Protein AF-A0A5C7MN78-F1 (afdb_monomer_lite)

Structure (mmCIF, N/CA/C/O backbone):
data_AF-A0A5C7MN78-F1
#
_entry.id   AF-A0A5C7MN78-F1
#
loop_
_atom_site.group_PDB
_atom_site.id
_atom_site.type_symbol
_atom_site.label_atom_id
_atom_site.label_alt_id
_atom_site.label_comp_id
_atom_site.label_asym_id
_atom_site.label_entity_id
_atom_site.label_seq_id
_atom_site.pdbx_PDB_ins_code
_atom_site.Cartn_x
_atom_site.Cartn_y
_atom_site.Cartn_z
_atom_site.occupancy
_atom_site.B_iso_or_equiv
_atom_site.auth_seq_id
_atom_site.auth_comp_id
_atom_site.auth_asym_id
_atom_site.auth_atom_id
_atom_site.pdbx_PDB_model_num
ATOM 1 N N . MET A 1 1 ? 5.549 -6.359 4.469 1.00 89.94 1 MET A N 1
ATOM 2 C CA . MET A 1 1 ? 6.163 -6.140 5.798 1.00 89.94 1 MET A CA 1
ATOM 3 C C . MET A 1 1 ? 5.251 -5.239 6.612 1.00 89.94 1 MET A C 1
ATOM 5 O O . MET A 1 1 ? 4.781 -4.256 6.063 1.00 89.94 1 MET A O 1
ATOM 9 N N . VAL A 1 2 ? 4.975 -5.564 7.875 1.00 93.19 2 VAL A N 1
ATOM 10 C CA . VAL A 1 2 ? 4.128 -4.730 8.746 1.00 93.19 2 VAL A CA 1
ATOM 11 C C . VAL A 1 2 ? 4.887 -4.437 10.033 1.00 93.19 2 VAL A C 1
ATOM 13 O O . VAL A 1 2 ? 5.334 -5.374 10.698 1.00 93.19 2 VAL A O 1
ATOM 16 N N . THR A 1 3 ? 5.037 -3.160 10.373 1.00 93.56 3 THR A N 1
ATOM 17 C CA . THR A 1 3 ? 5.630 -2.689 11.632 1.00 93.56 3 THR A CA 1
ATOM 18 C C . THR A 1 3 ? 4.772 -1.565 12.228 1.00 93.56 3 THR A C 1
ATOM 20 O O . THR A 1 3 ? 3.835 -1.097 11.574 1.00 93.56 3 THR A O 1
ATOM 23 N N . PRO A 1 4 ? 5.041 -1.119 13.468 1.00 93.06 4 PRO A N 1
ATOM 24 C CA . PRO A 1 4 ? 4.373 0.060 14.017 1.00 93.06 4 PRO A CA 1
ATOM 25 C C . PRO A 1 4 ? 4.655 1.337 13.209 1.00 93.06 4 PRO A C 1
ATOM 27 O O . PRO A 1 4 ? 3.812 2.225 13.140 1.00 93.06 4 PRO A O 1
ATOM 30 N N . GLU A 1 5 ? 5.835 1.433 12.596 1.00 95.25 5 GLU A N 1
ATOM 31 C CA . GLU A 1 5 ? 6.300 2.634 11.899 1.00 95.25 5 GLU A CA 1
ATOM 32 C C . GLU A 1 5 ? 5.850 2.700 10.442 1.00 95.25 5 GLU A C 1
ATOM 34 O O . GLU A 1 5 ? 5.759 3.800 9.909 1.00 95.25 5 GLU A O 1
ATOM 39 N N . PHE A 1 6 ? 5.619 1.558 9.785 1.00 95.56 6 PHE A N 1
ATOM 40 C CA . PHE A 1 6 ? 5.161 1.522 8.398 1.00 95.56 6 PHE A CA 1
ATOM 41 C C . PHE A 1 6 ? 4.572 0.167 7.997 1.00 95.56 6 PHE A C 1
ATOM 43 O O . PHE A 1 6 ? 4.842 -0.878 8.598 1.00 95.56 6 PHE A O 1
ATOM 50 N N . LEU A 1 7 ? 3.830 0.179 6.895 1.00 95.94 7 LEU A N 1
ATOM 51 C CA . LEU A 1 7 ? 3.518 -1.015 6.123 1.00 95.94 7 LEU A CA 1
ATOM 52 C C . LEU A 1 7 ? 4.213 -0.928 4.762 1.00 95.94 7 LEU A C 1
ATOM 54 O O . LEU A 1 7 ? 4.120 0.068 4.054 1.00 95.94 7 LEU A O 1
ATOM 58 N N . GLY A 1 8 ? 4.954 -1.975 4.411 1.00 94.88 8 GLY A N 1
ATOM 59 C CA . GLY A 1 8 ? 5.643 -2.107 3.131 1.00 94.88 8 GLY A CA 1
ATOM 60 C C . GLY A 1 8 ? 5.042 -3.226 2.287 1.00 94.88 8 GLY A C 1
ATOM 61 O O . GLY A 1 8 ? 4.807 -4.323 2.807 1.00 94.88 8 GLY A O 1
ATOM 62 N N . CYS A 1 9 ? 4.836 -2.980 0.997 1.00 93.94 9 CYS A N 1
ATOM 63 C CA . CYS A 1 9 ? 4.336 -3.960 0.033 1.00 93.94 9 CYS A CA 1
ATOM 64 C C . CYS A 1 9 ? 5.255 -4.006 -1.194 1.00 93.94 9 CYS A C 1
ATOM 66 O O . CYS A 1 9 ? 5.697 -2.961 -1.660 1.00 93.94 9 CYS A O 1
ATOM 68 N N . GLU A 1 10 ? 5.534 -5.204 -1.707 1.00 92.88 10 GLU A N 1
ATOM 69 C CA . GLU A 1 10 ? 6.183 -5.398 -3.008 1.00 92.88 10 GLU A CA 1
ATOM 70 C C . GLU A 1 10 ? 5.215 -6.097 -3.946 1.00 92.88 10 GLU A C 1
ATOM 72 O O . GLU A 1 10 ? 4.520 -7.030 -3.533 1.00 92.88 10 GLU A O 1
ATOM 77 N N . ALA A 1 11 ? 5.209 -5.666 -5.200 1.00 91.69 11 ALA A N 1
ATOM 78 C CA . ALA A 1 11 ? 4.472 -6.290 -6.284 1.00 91.69 11 ALA A CA 1
ATOM 79 C C . ALA A 1 11 ? 5.092 -5.875 -7.624 1.00 91.69 11 ALA A C 1
ATOM 81 O O . ALA A 1 11 ? 5.859 -4.912 -7.699 1.00 91.69 11 ALA A O 1
ATOM 82 N N . ASP A 1 12 ? 4.704 -6.564 -8.694 1.00 91.69 12 ASP A N 1
ATOM 83 C CA . ASP A 1 12 ? 4.994 -6.144 -10.065 1.00 91.69 12 ASP A CA 1
ATOM 84 C C . ASP A 1 12 ? 4.043 -5.001 -10.464 1.00 91.69 12 ASP A C 1
ATOM 86 O O . ASP A 1 12 ? 3.103 -5.186 -11.236 1.00 91.69 12 ASP A O 1
ATOM 90 N N . PHE A 1 13 ? 4.249 -3.820 -9.877 1.00 95.19 13 PHE A N 1
ATOM 91 C CA . PHE A 1 13 ? 3.381 -2.660 -10.072 1.00 95.19 13 PHE A CA 1
ATOM 92 C C . PHE A 1 13 ? 3.479 -2.116 -11.503 1.00 95.19 13 PHE A C 1
ATOM 94 O O . PHE A 1 13 ? 4.523 -1.599 -11.900 1.00 95.19 13 PHE A O 1
ATOM 101 N N . SER A 1 14 ? 2.392 -2.157 -12.273 1.00 96.19 14 SER A N 1
ATOM 102 C CA . SER A 1 14 ? 2.347 -1.582 -13.626 1.00 96.19 14 SER A CA 1
ATOM 103 C C . SER A 1 14 ? 2.291 -0.047 -13.614 1.00 96.19 14 SER A C 1
ATOM 105 O O . SER A 1 14 ? 2.697 0.601 -14.579 1.00 96.19 14 SER A O 1
ATOM 107 N N . CYS A 1 15 ? 1.838 0.538 -12.501 1.00 95.62 15 CYS A N 1
ATOM 108 C CA . CYS A 1 15 ? 1.743 1.980 -12.275 1.00 95.62 15 CYS A CA 1
ATOM 109 C C . CYS A 1 15 ? 2.984 2.594 -11.601 1.00 95.62 15 CYS A C 1
ATOM 111 O O . CYS A 1 15 ? 3.003 3.800 -11.340 1.00 95.62 15 CYS A O 1
ATOM 113 N N . ALA A 1 16 ? 4.011 1.790 -11.302 1.00 96.56 16 ALA A N 1
ATOM 114 C CA . ALA A 1 16 ? 5.198 2.265 -10.602 1.00 96.56 16 ALA A CA 1
ATOM 115 C C . ALA A 1 16 ? 6.007 3.281 -11.434 1.00 96.56 16 ALA A C 1
ATOM 117 O O . ALA A 1 16 ? 6.184 3.108 -12.645 1.00 96.56 16 ALA A O 1
ATOM 118 N N . PRO A 1 17 ? 6.561 4.328 -10.797 1.00 96.56 17 PRO A N 1
ATOM 119 C CA . PRO A 1 17 ? 7.446 5.269 -11.464 1.00 96.56 17 PRO A CA 1
ATOM 120 C C . PRO A 1 17 ? 8.764 4.601 -11.865 1.00 96.56 17 PRO A C 1
ATOM 122 O O . PRO A 1 17 ? 9.216 3.625 -11.261 1.00 96.56 17 PRO A O 1
ATOM 125 N N . THR A 1 18 ? 9.405 5.181 -12.878 1.00 95.38 18 THR A N 1
ATOM 126 C CA . THR A 1 18 ? 10.758 4.820 -13.308 1.00 95.38 18 THR A CA 1
ATOM 127 C C . THR A 1 18 ? 11.710 5.979 -13.035 1.00 95.38 18 THR A C 1
ATOM 129 O O . THR A 1 18 ? 11.394 7.123 -13.357 1.00 95.38 18 THR A O 1
ATOM 132 N N . GLU A 1 19 ? 12.889 5.677 -12.500 1.00 94.00 19 GLU A N 1
ATOM 133 C CA . GLU A 1 19 ? 13.985 6.626 -12.289 1.00 94.00 19 GLU A CA 1
ATOM 134 C C . GLU A 1 19 ? 15.289 5.991 -12.786 1.00 94.00 19 GLU A C 1
ATOM 136 O O . GLU A 1 19 ? 15.561 4.826 -12.501 1.00 94.00 19 GLU A O 1
ATOM 141 N N . ASP A 1 20 ? 16.048 6.708 -13.620 1.00 91.69 20 ASP A N 1
ATOM 142 C CA . ASP A 1 20 ? 17.285 6.223 -14.260 1.00 91.69 20 ASP A CA 1
ATOM 143 C C . ASP A 1 20 ? 17.167 4.855 -14.968 1.00 91.69 20 ASP A C 1
ATOM 145 O O . ASP A 1 20 ? 18.119 4.080 -15.054 1.00 91.69 20 ASP A O 1
ATOM 149 N N . GLY A 1 21 ? 15.980 4.556 -15.505 1.00 91.88 21 GLY A N 1
ATOM 150 C CA . GLY A 1 21 ? 15.682 3.287 -16.178 1.00 91.88 21 GLY A CA 1
ATOM 151 C C . GLY A 1 21 ? 15.314 2.132 -15.239 1.00 91.88 21 GLY A C 1
ATOM 152 O O . GLY A 1 21 ? 15.060 1.031 -15.725 1.00 91.88 21 GLY A O 1
ATOM 153 N N . TYR A 1 22 ? 15.239 2.372 -13.928 1.00 91.62 22 TYR A N 1
ATOM 154 C CA . TYR A 1 22 ? 14.793 1.408 -12.924 1.00 91.62 22 TYR A CA 1
ATOM 155 C C . TYR A 1 22 ? 13.372 1.716 -12.463 1.00 91.62 22 TYR A C 1
ATOM 157 O O . TYR A 1 22 ? 13.068 2.836 -12.049 1.00 91.62 22 TYR A O 1
ATOM 165 N N . GLN A 1 23 ? 12.508 0.707 -12.506 1.00 93.88 23 GLN A N 1
ATOM 166 C CA . GLN A 1 23 ? 11.148 0.800 -11.989 1.00 93.88 23 GLN A CA 1
ATOM 167 C C . GLN A 1 23 ? 11.137 0.529 -10.481 1.00 93.88 23 GLN A C 1
ATOM 169 O O . GLN A 1 23 ? 11.841 -0.369 -10.010 1.00 93.88 23 GLN A O 1
ATOM 174 N N . ALA A 1 24 ? 10.337 1.288 -9.730 1.00 95.81 24 ALA A N 1
ATOM 175 C CA . ALA A 1 24 ? 10.106 0.988 -8.322 1.00 95.81 24 ALA A CA 1
ATOM 176 C C . ALA A 1 24 ? 9.455 -0.401 -8.161 1.00 95.81 24 ALA A C 1
ATOM 178 O O . ALA A 1 24 ? 8.613 -0.811 -8.959 1.00 95.81 24 ALA A O 1
ATOM 179 N N . THR A 1 25 ? 9.853 -1.121 -7.118 1.00 94.19 25 THR A N 1
ATOM 180 C CA . THR A 1 25 ? 9.472 -2.522 -6.853 1.00 94.19 25 THR A CA 1
ATOM 181 C C . THR A 1 25 ? 8.599 -2.673 -5.614 1.00 94.19 25 THR A C 1
ATOM 183 O O . THR A 1 25 ? 8.074 -3.751 -5.336 1.00 94.19 25 THR A O 1
ATOM 186 N N . GLY A 1 26 ? 8.428 -1.591 -4.856 1.00 95.38 26 GLY A N 1
ATOM 187 C CA . GLY A 1 26 ? 7.634 -1.599 -3.644 1.00 95.38 26 GLY A CA 1
ATOM 188 C C . GLY A 1 26 ? 7.079 -0.236 -3.277 1.00 95.38 26 GLY A C 1
ATOM 189 O O . GLY A 1 26 ? 7.453 0.794 -3.838 1.00 95.38 26 GLY A O 1
ATOM 190 N N . VAL A 1 27 ? 6.203 -0.252 -2.285 1.00 96.75 27 VAL A N 1
ATOM 191 C CA . VAL A 1 27 ? 5.624 0.927 -1.651 1.00 96.75 27 VAL A CA 1
ATOM 192 C C . VAL A 1 27 ? 5.785 0.816 -0.146 1.00 96.75 27 VAL A C 1
ATOM 194 O O . VAL A 1 27 ? 5.716 -0.273 0.431 1.00 96.75 27 VAL A O 1
ATOM 197 N N . ARG A 1 28 ? 5.986 1.960 0.492 1.00 96.31 28 ARG A N 1
ATOM 198 C CA . ARG A 1 28 ? 5.955 2.154 1.936 1.00 96.31 28 ARG A CA 1
ATOM 199 C C . ARG A 1 28 ? 4.843 3.140 2.254 1.00 96.31 28 ARG A C 1
ATOM 201 O O . ARG A 1 2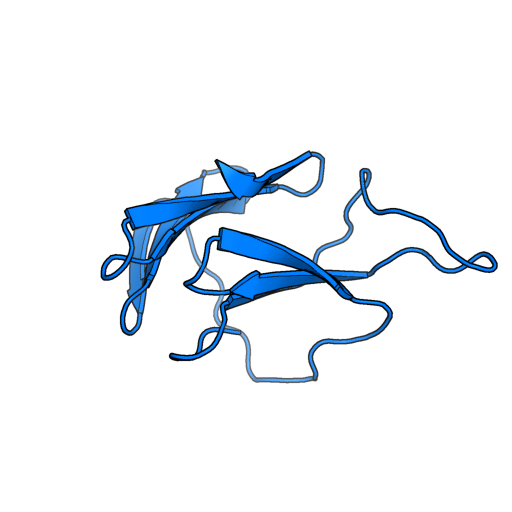8 ? 4.792 4.211 1.650 1.00 96.31 28 ARG A O 1
ATOM 208 N N . VAL A 1 29 ? 3.996 2.784 3.210 1.00 97.44 29 VAL A N 1
ATOM 209 C CA . VAL A 1 29 ? 2.973 3.669 3.761 1.00 97.44 29 VAL A CA 1
ATOM 210 C C . VAL A 1 29 ? 3.216 3.875 5.248 1.00 97.44 29 VAL A C 1
ATOM 212 O O . VAL A 1 29 ? 3.386 2.912 6.002 1.00 97.44 29 VAL A O 1
ATOM 215 N N . ASP A 1 30 ? 3.239 5.137 5.656 1.00 97.56 30 ASP A N 1
ATOM 216 C CA . ASP A 1 30 ? 3.500 5.540 7.033 1.00 97.56 30 ASP A CA 1
ATOM 217 C C . ASP A 1 30 ? 2.183 5.921 7.734 1.00 97.56 30 ASP A C 1
ATOM 219 O O . ASP A 1 30 ? 1.236 6.382 7.085 1.00 97.56 30 ASP A O 1
ATOM 223 N N . PRO A 1 31 ? 2.082 5.757 9.068 1.00 97.31 31 PRO A N 1
ATOM 224 C CA . PRO A 1 31 ? 0.880 6.104 9.824 1.00 97.31 31 PRO A CA 1
ATOM 225 C C . PRO A 1 31 ? 0.398 7.546 9.625 1.00 97.31 31 PRO A C 1
ATOM 227 O O . PRO A 1 31 ? -0.787 7.819 9.807 1.00 97.31 31 PRO A O 1
ATOM 230 N N . ASP A 1 32 ? 1.279 8.479 9.261 1.00 95.81 3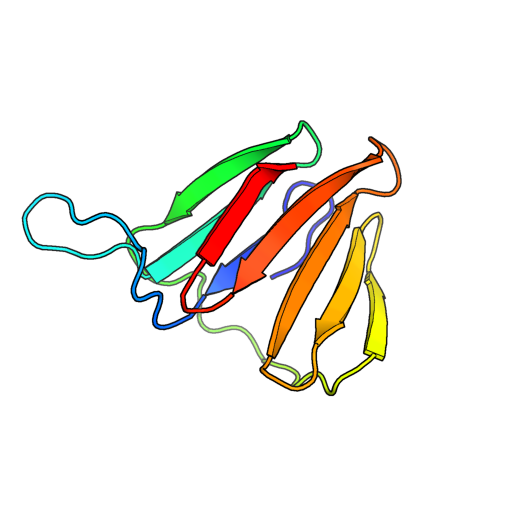2 ASP A N 1
ATOM 231 C CA . ASP A 1 32 ? 0.930 9.889 9.055 1.00 95.81 32 ASP A CA 1
ATOM 232 C C . ASP A 1 32 ? 0.187 10.172 7.733 1.00 95.81 32 ASP A C 1
ATOM 234 O O . ASP A 1 32 ? -0.367 11.263 7.563 1.00 95.81 32 ASP A O 1
ATOM 238 N N . GLY A 1 33 ? 0.085 9.183 6.840 1.00 95.75 33 GLY A N 1
ATOM 239 C CA . GLY A 1 33 ? -0.523 9.337 5.517 1.00 95.75 33 GLY A CA 1
ATOM 240 C C . GLY A 1 33 ? 0.492 9.414 4.376 1.00 95.75 33 GLY A C 1
ATOM 241 O O . GLY A 1 33 ? 0.086 9.533 3.222 1.00 95.75 33 GLY A O 1
ATOM 242 N N . THR A 1 34 ? 1.793 9.365 4.664 1.00 97.38 34 THR A N 1
ATOM 243 C CA . THR A 1 34 ? 2.834 9.440 3.637 1.00 97.38 34 THR A CA 1
ATOM 244 C C . THR A 1 34 ? 2.935 8.128 2.866 1.00 97.38 34 THR A C 1
ATOM 246 O O . THR A 1 34 ? 2.988 7.049 3.455 1.00 97.38 34 THR A O 1
ATOM 249 N N . LEU A 1 35 ? 3.012 8.233 1.537 1.00 97.00 35 LEU A N 1
ATOM 250 C CA . LEU A 1 35 ? 3.274 7.124 0.625 1.00 97.00 35 LEU A CA 1
ATOM 251 C C . LEU A 1 35 ? 4.594 7.365 -0.106 1.00 97.00 35 LEU A C 1
ATOM 253 O O . LEU A 1 35 ? 4.814 8.441 -0.659 1.00 97.00 35 LEU A O 1
ATOM 257 N N . THR A 1 36 ? 5.475 6.367 -0.111 1.00 96.44 36 THR A N 1
ATOM 258 C CA . THR A 1 36 ? 6.792 6.432 -0.761 1.00 96.44 36 THR A CA 1
ATOM 259 C C . THR A 1 36 ? 7.036 5.191 -1.613 1.00 96.44 36 THR A C 1
ATOM 261 O O . THR A 1 36 ? 6.807 4.071 -1.162 1.00 96.44 36 THR A O 1
ATOM 264 N N . TRP A 1 37 ? 7.531 5.385 -2.835 1.00 96.50 37 TRP A N 1
ATOM 265 C CA . TRP A 1 37 ? 7.989 4.300 -3.706 1.00 96.50 37 TRP A CA 1
ATOM 266 C C . TRP A 1 37 ? 9.375 3.801 -3.288 1.00 96.50 37 TRP A C 1
ATOM 268 O O . TRP A 1 37 ? 10.211 4.566 -2.810 1.00 96.50 37 TRP A O 1
ATOM 278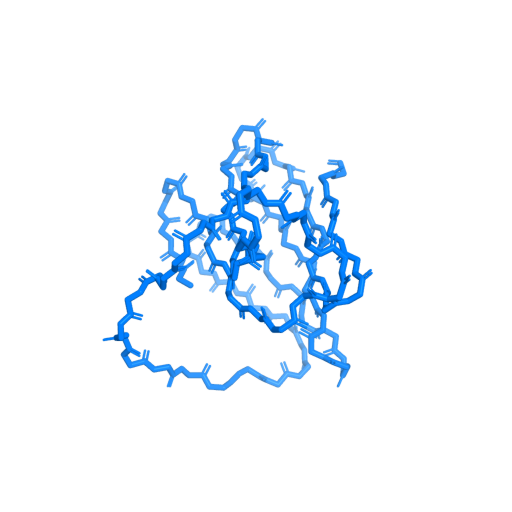 N N . ILE A 1 38 ? 9.618 2.506 -3.465 1.00 95.06 38 ILE A N 1
ATOM 279 C CA . ILE A 1 38 ? 10.849 1.826 -3.064 1.00 95.06 38 ILE A CA 1
ATOM 280 C C . ILE A 1 38 ? 11.548 1.301 -4.311 1.00 95.06 38 ILE A C 1
ATOM 282 O O . ILE A 1 38 ? 10.972 0.528 -5.077 1.00 95.06 38 ILE A O 1
ATOM 286 N N . TRP A 1 39 ? 12.811 1.684 -4.477 1.00 93.56 39 TRP A N 1
ATOM 287 C CA . TRP A 1 39 ? 13.701 1.139 -5.496 1.00 93.56 39 TRP A CA 1
ATOM 288 C C . TRP A 1 39 ? 14.553 0.030 -4.880 1.00 93.56 39 TRP A C 1
ATOM 290 O O . TRP A 1 39 ? 15.442 0.296 -4.069 1.00 93.56 39 TRP A O 1
ATOM 300 N N . GLY A 1 40 ? 14.276 -1.218 -5.260 1.00 85.69 40 GLY A N 1
ATOM 301 C CA . GLY A 1 40 ? 14.949 -2.404 -4.732 1.00 85.69 40 GLY A CA 1
ATOM 302 C C . GLY A 1 40 ? 14.076 -3.230 -3.785 1.00 85.69 40 GLY A C 1
ATOM 303 O O . GLY A 1 40 ? 12.898 -2.950 -3.580 1.00 85.69 40 GLY A O 1
ATOM 304 N N . ASN A 1 41 ? 14.652 -4.296 -3.229 1.00 80.19 41 ASN A N 1
ATOM 305 C CA . ASN A 1 41 ? 13.881 -5.286 -2.485 1.00 80.19 41 ASN A CA 1
ATOM 306 C C . ASN A 1 41 ? 13.661 -4.890 -1.005 1.00 80.19 41 ASN A C 1
ATOM 308 O O . ASN A 1 41 ? 14.593 -4.429 -0.345 1.00 80.19 41 ASN A O 1
ATOM 312 N N . LEU A 1 42 ? 12.471 -5.146 -0.455 1.00 82.69 42 LEU A N 1
ATOM 313 C CA . LEU A 1 42 ? 12.096 -5.000 0.962 1.00 82.69 42 LEU A CA 1
ATOM 314 C C . LEU A 1 42 ? 12.785 -6.020 1.885 1.00 82.69 42 LEU A C 1
ATOM 316 O O . LEU A 1 42 ? 12.644 -5.954 3.107 1.00 82.69 42 LEU A O 1
ATOM 320 N N . GLY A 1 43 ? 13.543 -6.947 1.309 1.00 79.94 43 GLY A N 1
ATOM 321 C CA . GLY A 1 43 ? 14.273 -8.003 1.985 1.00 79.94 43 GLY A CA 1
ATOM 322 C C . GLY A 1 43 ? 13.612 -9.369 1.816 1.00 79.94 43 GLY A C 1
ATOM 323 O O . GLY A 1 43 ? 12.396 -9.510 1.710 1.00 79.94 43 GLY A O 1
ATOM 324 N N . HIS A 1 44 ? 14.437 -10.416 1.862 1.00 79.06 44 HIS A N 1
ATOM 325 C CA . HIS A 1 44 ? 13.969 -11.797 1.838 1.00 79.06 44 HIS A CA 1
ATOM 326 C C . HIS A 1 44 ? 13.522 -12.225 3.243 1.00 79.06 44 HIS A C 1
ATOM 328 O O . HIS A 1 44 ? 14.307 -12.755 4.033 1.00 79.06 44 HIS A O 1
ATOM 334 N N . LEU A 1 45 ? 12.260 -11.963 3.570 1.00 77.06 45 LEU A N 1
ATOM 335 C CA . LEU A 1 45 ? 11.624 -12.405 4.811 1.00 77.06 45 LEU A CA 1
ATOM 336 C C . LEU A 1 45 ? 10.734 -13.630 4.546 1.00 77.06 45 LEU A C 1
ATOM 338 O O . LEU A 1 45 ? 10.198 -13.759 3.445 1.00 77.06 45 LEU A O 1
ATOM 342 N N . PRO A 1 46 ? 10.523 -14.522 5.533 1.00 83.25 46 PRO A N 1
ATOM 343 C CA . PRO A 1 46 ? 9.491 -15.546 5.430 1.00 83.25 46 PRO A CA 1
ATOM 344 C C . PRO A 1 46 ? 8.135 -14.908 5.114 1.00 83.25 46 PRO A C 1
ATOM 346 O O . PRO A 1 46 ? 7.676 -14.021 5.837 1.00 83.25 46 PRO A O 1
ATOM 349 N N . VAL A 1 47 ? 7.504 -15.355 4.031 1.00 84.81 47 VAL A N 1
ATOM 350 C CA . VAL A 1 47 ? 6.217 -14.823 3.575 1.00 84.81 47 VAL A CA 1
ATOM 351 C C . VAL A 1 47 ? 5.071 -15.735 3.987 1.00 84.81 47 VAL A C 1
ATOM 353 O O . VAL A 1 47 ? 5.187 -16.961 3.980 1.00 84.81 47 VAL A O 1
ATOM 356 N N . VAL A 1 48 ? 3.940 -15.119 4.315 1.00 87.19 48 VAL A N 1
ATOM 357 C CA . VAL A 1 48 ? 2.659 -15.801 4.494 1.00 87.19 48 VAL A CA 1
ATOM 358 C C . VAL A 1 48 ? 1.744 -15.335 3.374 1.00 87.19 48 VAL A C 1
ATOM 360 O O . VAL A 1 48 ? 1.627 -14.135 3.130 1.00 87.19 48 VAL A O 1
ATOM 363 N N . ARG A 1 49 ? 1.102 -16.282 2.687 1.00 89.06 49 ARG A N 1
ATOM 364 C CA . ARG A 1 49 ? 0.084 -15.959 1.689 1.00 89.06 49 ARG A CA 1
ATOM 365 C C . ARG A 1 49 ? -1.211 -15.580 2.402 1.00 89.06 49 ARG A C 1
ATOM 367 O O . ARG A 1 49 ? -1.682 -16.337 3.248 1.00 89.06 49 ARG A O 1
ATOM 374 N N . LEU A 1 50 ? -1.758 -14.420 2.057 1.00 90.56 50 LEU A N 1
ATOM 375 C CA . LEU A 1 50 ? -3.080 -13.994 2.504 1.00 90.56 50 LEU A CA 1
ATOM 376 C C . LEU A 1 50 ? -4.122 -14.402 1.461 1.00 90.56 50 LEU A C 1
ATOM 378 O O . LEU A 1 50 ? -3.851 -14.369 0.261 1.00 90.56 50 LEU A O 1
ATOM 382 N N . GLU A 1 51 ? -5.297 -14.783 1.940 1.00 95.81 51 GLU A N 1
ATOM 383 C CA . GLU A 1 51 ? -6.484 -14.990 1.114 1.00 95.81 51 GLU A CA 1
ATOM 384 C C . GLU A 1 51 ? -7.362 -13.735 1.197 1.00 95.81 51 GLU A C 1
ATOM 386 O O . GLU A 1 51 ? -7.096 -12.833 1.992 1.00 95.81 51 GLU A O 1
ATOM 391 N N . ALA A 1 52 ? -8.414 -13.658 0.385 1.00 97.50 52 ALA A N 1
ATOM 392 C CA . ALA A 1 52 ? -9.360 -12.552 0.488 1.00 97.50 52 ALA A CA 1
ATOM 393 C C . ALA A 1 52 ? -10.002 -12.507 1.887 1.00 97.50 52 ALA A C 1
ATOM 395 O O . ALA A 1 52 ? -10.492 -13.528 2.379 1.00 97.50 52 ALA A O 1
ATOM 396 N N . GLY A 1 53 ? -10.029 -11.332 2.514 1.00 98.19 53 GLY A N 1
ATOM 397 C CA . GLY A 1 53 ? -10.592 -11.163 3.853 1.00 98.19 53 GLY A CA 1
ATOM 398 C C . GLY A 1 53 ? -10.003 -10.002 4.648 1.00 98.19 53 GLY A C 1
ATOM 399 O O . GLY A 1 53 ? -9.27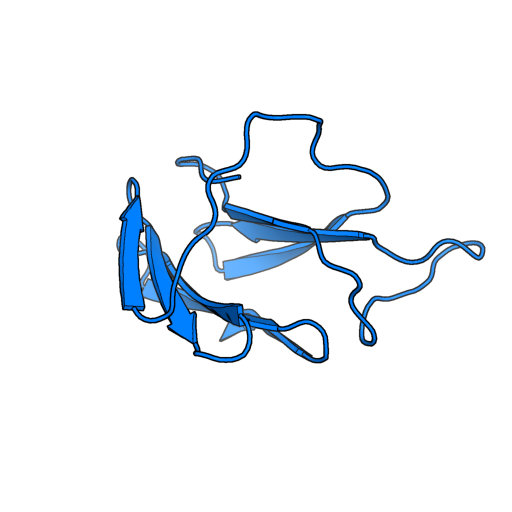8 -9.160 4.123 1.00 98.19 53 GLY A O 1
ATOM 400 N N . ASP A 1 54 ? -10.330 -9.981 5.939 1.00 98.19 54 ASP A N 1
ATOM 401 C CA . ASP A 1 54 ? -9.953 -8.935 6.886 1.00 98.19 54 ASP A CA 1
ATOM 402 C C . ASP A 1 54 ? -8.868 -9.414 7.851 1.00 98.19 54 ASP A C 1
ATOM 404 O O . ASP A 1 54 ? -9.029 -10.411 8.562 1.00 98.19 54 ASP A O 1
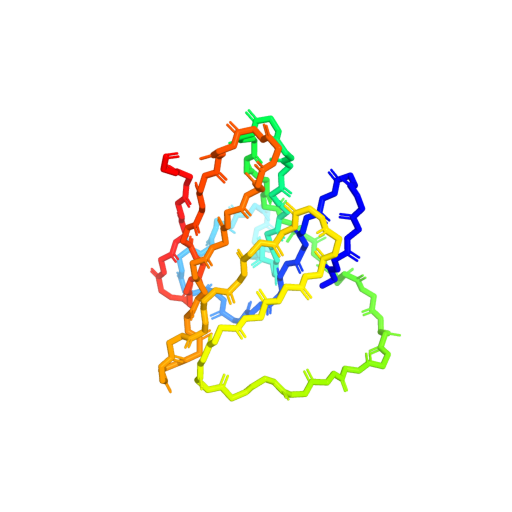ATOM 408 N N . TYR A 1 55 ? -7.790 -8.644 7.942 1.00 97.12 55 TYR A N 1
ATOM 409 C CA . TYR A 1 55 ? -6.644 -8.935 8.790 1.00 97.12 55 TYR A CA 1
ATOM 410 C C . TYR A 1 55 ? -6.319 -7.750 9.688 1.00 97.12 55 TYR A C 1
ATOM 412 O O . TYR A 1 55 ? -6.479 -6.589 9.314 1.00 97.12 55 TYR A O 1
ATOM 420 N N . LYS A 1 56 ? -5.826 -8.045 10.889 1.00 96.62 56 LYS A N 1
ATOM 421 C CA . LYS A 1 56 ? -5.313 -7.038 11.816 1.00 96.62 56 LYS A CA 1
ATOM 422 C C . LYS A 1 56 ? -3.901 -7.405 12.221 1.00 96.62 56 LYS A C 1
ATOM 424 O O . LYS A 1 56 ? -3.650 -8.541 12.624 1.00 96.62 56 LYS A O 1
ATOM 429 N N . ALA A 1 57 ? -3.004 -6.439 12.132 1.00 95.06 57 ALA A N 1
ATOM 430 C CA . ALA A 1 57 ? -1.629 -6.582 12.569 1.00 95.06 57 ALA A CA 1
ATOM 431 C C . ALA A 1 57 ? -1.171 -5.255 13.166 1.00 95.06 57 ALA A C 1
ATOM 433 O O . ALA A 1 57 ? -1.092 -4.256 12.455 1.00 95.06 57 ALA A O 1
ATOM 434 N N . LEU A 1 58 ? -0.854 -5.256 14.465 1.00 96.25 58 LEU A N 1
ATOM 435 C CA . LEU A 1 58 ? -0.513 -4.034 15.200 1.00 96.25 58 LEU A CA 1
ATOM 436 C C . LEU A 1 58 ? -1.644 -2.996 15.045 1.00 96.25 58 LEU A C 1
ATOM 438 O O . LEU A 1 58 ? -2.807 -3.342 15.252 1.00 96.25 58 LEU A O 1
ATOM 442 N N . ASP A 1 59 ? -1.307 -1.776 14.627 1.00 96.94 59 ASP A N 1
ATOM 443 C CA . ASP A 1 59 ? -2.248 -0.681 14.379 1.00 96.94 59 ASP A CA 1
ATOM 444 C C . ASP A 1 59 ? -2.722 -0.622 12.917 1.00 96.94 59 ASP A C 1
ATOM 446 O O . ASP A 1 59 ? -3.155 0.427 12.446 1.00 96.94 59 ASP A O 1
ATOM 450 N N . TRP A 1 60 ? -2.630 -1.727 12.171 1.00 97.69 60 TRP A N 1
ATOM 451 C CA . TRP A 1 60 ? -3.059 -1.803 10.775 1.00 97.69 60 TRP A CA 1
ATOM 452 C C . TRP A 1 60 ? -4.234 -2.766 10.608 1.00 97.69 60 TRP A C 1
ATOM 454 O O . TRP A 1 60 ? -4.160 -3.944 10.976 1.00 97.69 60 TRP A O 1
ATOM 464 N N . HIS A 1 61 ? -5.313 -2.271 10.006 1.00 97.94 61 HIS A N 1
ATOM 465 C CA . HIS A 1 61 ? -6.384 -3.083 9.434 1.00 97.94 61 HIS A CA 1
ATOM 466 C C . HIS A 1 61 ? -6.121 -3.227 7.937 1.00 97.94 61 HIS A C 1
ATOM 468 O O . HIS A 1 61 ? -5.910 -2.236 7.244 1.00 97.94 61 HIS A O 1
ATOM 474 N N . ILE A 1 62 ? -6.075 -4.466 7.456 1.00 97.75 62 ILE A N 1
ATOM 475 C CA . ILE A 1 62 ? -5.740 -4.809 6.076 1.00 97.75 62 ILE A CA 1
ATOM 476 C C . ILE A 1 62 ? -6.908 -5.608 5.510 1.00 97.75 62 ILE A C 1
ATOM 478 O O . ILE A 1 62 ? -7.192 -6.713 5.975 1.00 97.75 62 ILE A O 1
ATOM 482 N N . VAL A 1 63 ? -7.570 -5.052 4.507 1.00 98.25 63 VAL A N 1
ATOM 483 C CA . VAL A 1 63 ? -8.588 -5.735 3.714 1.00 98.25 63 VAL A CA 1
ATOM 484 C C . VAL A 1 63 ? -7.925 -6.233 2.440 1.00 98.25 63 VAL A C 1
ATOM 486 O O . VAL A 1 63 ? -7.372 -5.442 1.679 1.00 98.25 63 VAL A O 1
ATOM 489 N N . VAL A 1 64 ? -7.974 -7.542 2.215 1.00 97.88 64 VAL A N 1
ATOM 490 C CA . VAL A 1 64 ? -7.432 -8.203 1.027 1.00 97.88 64 VAL A CA 1
ATOM 491 C C . VAL A 1 64 ? -8.588 -8.524 0.087 1.00 97.88 64 VAL A C 1
ATOM 493 O O . VAL A 1 64 ? -9.495 -9.287 0.431 1.00 97.88 64 VAL A O 1
ATOM 496 N N . ALA A 1 65 ? -8.562 -7.945 -1.106 1.00 97.19 65 ALA A N 1
ATOM 497 C CA . ALA A 1 65 ? -9.507 -8.239 -2.169 1.00 97.19 65 ALA A CA 1
ATOM 498 C C . ALA A 1 65 ? -9.170 -9.571 -2.860 1.00 97.19 65 ALA A C 1
ATOM 500 O O . ALA A 1 65 ? -8.044 -10.064 -2.816 1.00 97.19 65 ALA A O 1
ATOM 501 N N . ALA A 1 66 ? -10.150 -10.162 -3.548 1.00 95.62 66 ALA A N 1
ATOM 502 C CA . 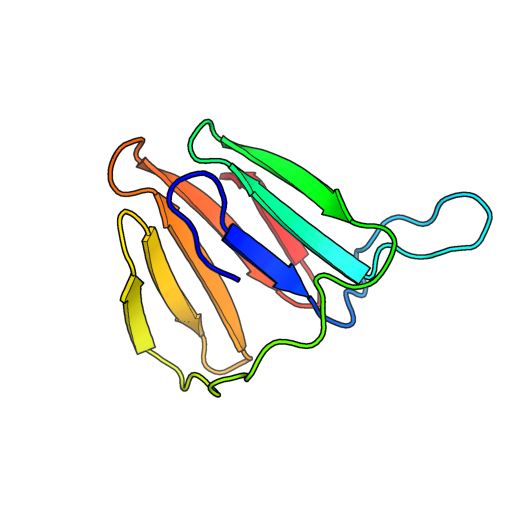ALA A 1 66 ? -9.979 -11.449 -4.232 1.00 95.62 66 ALA A CA 1
ATOM 503 C C . ALA A 1 66 ? -8.930 -11.429 -5.358 1.00 95.62 66 ALA A C 1
ATOM 505 O O . ALA A 1 66 ? -8.380 -12.474 -5.697 1.00 95.62 66 ALA A O 1
ATOM 506 N N . ASN A 1 67 ? -8.645 -10.257 -5.927 1.00 93.19 67 ASN A N 1
ATOM 507 C CA . ASN A 1 67 ? -7.583 -10.062 -6.913 1.00 93.19 67 ASN A CA 1
ATOM 508 C C . ASN A 1 67 ? -6.192 -9.855 -6.275 1.00 93.19 67 ASN A C 1
ATOM 510 O O . ASN A 1 67 ? -5.219 -9.709 -7.004 1.00 93.19 67 ASN A O 1
ATOM 514 N N . GLY A 1 68 ? -6.091 -9.844 -4.941 1.00 93.50 68 GLY A N 1
ATOM 515 C CA . GLY A 1 68 ? -4.858 -9.582 -4.196 1.00 93.50 68 GLY A CA 1
ATOM 516 C C . GLY A 1 68 ? -4.621 -8.111 -3.840 1.00 93.50 68 GLY A C 1
ATOM 517 O O . GLY A 1 68 ? -3.683 -7.833 -3.097 1.00 93.50 68 GLY A O 1
ATOM 518 N N . GLY A 1 69 ? -5.464 -7.187 -4.314 1.00 96.25 69 GLY A N 1
ATOM 519 C CA . GLY A 1 69 ? -5.396 -5.775 -3.943 1.00 96.25 69 GLY A CA 1
ATOM 520 C C . GLY A 1 69 ? -5.653 -5.562 -2.450 1.00 96.25 69 GLY A C 1
ATOM 521 O O . GLY A 1 69 ? -6.394 -6.316 -1.813 1.00 96.25 69 GLY A O 1
ATOM 522 N N . LEU A 1 70 ? -5.034 -4.533 -1.883 1.00 97.06 70 LEU A N 1
ATOM 523 C CA . LEU A 1 70 ? -5.082 -4.230 -0.459 1.00 97.06 70 LEU A CA 1
ATOM 524 C C . LEU A 1 70 ? -5.736 -2.872 -0.222 1.00 97.06 70 LEU A C 1
ATOM 526 O O . LEU A 1 70 ? -5.369 -1.879 -0.845 1.00 97.06 70 LEU A O 1
ATOM 530 N N . THR A 1 71 ? -6.647 -2.807 0.744 1.00 97.88 71 THR A N 1
ATOM 531 C CA . THR A 1 71 ? -6.985 -1.555 1.429 1.00 97.88 71 THR A CA 1
ATOM 532 C C . THR A 1 71 ? -6.411 -1.622 2.831 1.00 97.88 71 THR A C 1
ATOM 534 O O . THR A 1 71 ? -6.725 -2.528 3.601 1.00 97.88 71 THR A O 1
ATOM 537 N N . VAL A 1 72 ? -5.535 -0.681 3.152 1.00 97.75 72 VAL A N 1
ATOM 538 C CA . VAL A 1 72 ? -4.799 -0.647 4.411 1.00 97.75 72 VAL A CA 1
ATOM 539 C C . VAL A 1 72 ? -5.191 0.608 5.163 1.00 97.75 72 VAL A C 1
ATOM 541 O O . VAL A 1 72 ? -5.034 1.703 4.637 1.00 97.75 72 VAL A O 1
ATOM 544 N N . THR A 1 73 ? -5.633 0.464 6.407 1.00 98.25 73 THR A N 1
ATOM 545 C CA . THR A 1 73 ? -5.962 1.590 7.284 1.00 98.25 73 THR A CA 1
ATOM 546 C C . THR A 1 73 ? -5.139 1.518 8.560 1.00 98.25 73 THR A C 1
ATOM 548 O O . THR A 1 73 ? -5.169 0.509 9.269 1.00 98.25 73 THR A O 1
ATOM 551 N N . ASN A 1 74 ? -4.431 2.599 8.889 1.00 98.19 74 ASN A N 1
ATOM 552 C CA . ASN A 1 74 ? -3.853 2.747 10.217 1.00 98.19 74 ASN A CA 1
ATOM 553 C C . ASN A 1 74 ? -4.974 3.090 11.206 1.00 98.19 74 ASN A C 1
ATOM 555 O O . ASN A 1 74 ? -5.614 4.135 11.096 1.00 98.19 74 ASN A O 1
ATOM 559 N N . THR A 1 75 ? -5.238 2.223 12.177 1.00 97.69 75 THR A N 1
ATOM 560 C CA . THR A 1 75 ? -6.366 2.374 13.104 1.00 97.69 75 THR A CA 1
ATOM 561 C C . THR A 1 75 ? -6.173 3.503 14.111 1.00 97.69 75 THR A C 1
ATOM 563 O O . THR A 1 75 ? -7.155 3.977 14.677 1.00 97.69 75 THR A O 1
ATOM 566 N N . THR A 1 76 ? -4.933 3.948 14.329 1.00 96.88 76 THR A N 1
ATOM 567 C CA . THR A 1 76 ? -4.614 5.047 15.249 1.00 96.88 76 THR A CA 1
ATOM 568 C C . THR A 1 76 ? -4.846 6.406 14.592 1.00 96.88 76 THR A C 1
ATOM 570 O O . THR A 1 76 ? -5.402 7.306 15.221 1.00 96.88 76 THR A O 1
ATOM 573 N N . THR A 1 77 ? -4.452 6.568 13.328 1.00 97.12 77 THR A N 1
ATOM 574 C CA . THR A 1 77 ? -4.559 7.852 12.611 1.00 97.12 77 THR A CA 1
ATOM 575 C C . THR A 1 77 ? -5.754 7.934 11.661 1.00 97.12 77 THR A C 1
ATOM 577 O O . THR A 1 77 ? -6.099 9.023 11.202 1.00 97.12 77 THR A O 1
ATOM 580 N N . GLY A 1 78 ? -6.387 6.801 11.349 1.00 97.62 78 GLY A N 1
ATOM 581 C CA . GLY A 1 78 ? -7.469 6.686 10.368 1.00 97.62 78 GLY A CA 1
ATOM 582 C C . GLY A 1 78 ? -7.013 6.820 8.912 1.00 97.62 78 GLY A C 1
ATOM 583 O O . GLY A 1 78 ? -7.855 6.841 8.015 1.00 97.62 78 GLY A O 1
ATOM 584 N N . LYS A 1 79 ? -5.702 6.929 8.658 1.00 98.00 79 LYS A N 1
ATOM 585 C CA . LYS A 1 79 ? -5.145 7.084 7.308 1.00 98.00 79 LYS A CA 1
ATOM 586 C C . LYS A 1 79 ? -5.282 5.794 6.525 1.00 98.00 79 LYS A C 1
ATOM 588 O O . LYS A 1 79 ? -4.975 4.727 7.056 1.00 98.00 79 LYS A O 1
ATOM 593 N N . THR A 1 80 ? -5.757 5.908 5.290 1.00 97.88 80 THR A N 1
ATOM 594 C CA . THR A 1 80 ? -6.090 4.761 4.448 1.00 97.88 80 THR A CA 1
ATOM 595 C C . THR A 1 80 ? -5.308 4.812 3.146 1.00 97.88 80 THR A C 1
ATOM 597 O O . THR A 1 80 ? -5.009 5.880 2.627 1.00 97.88 80 THR A O 1
ATOM 600 N N . PHE A 1 81 ? -4.963 3.642 2.627 1.00 98.06 81 PHE A N 1
ATOM 601 C CA . PHE A 1 81 ? -4.202 3.473 1.401 1.00 98.06 81 PHE A CA 1
ATOM 602 C C . PHE A 1 81 ? -4.800 2.332 0.591 1.00 98.06 81 PHE A C 1
ATOM 604 O O . PHE A 1 81 ? -5.236 1.327 1.161 1.00 98.06 81 PHE A O 1
ATOM 611 N N . VAL A 1 82 ? -4.779 2.468 -0.729 1.00 97.88 82 VAL A N 1
ATOM 612 C CA . VAL A 1 82 ? -5.109 1.389 -1.662 1.00 97.88 82 VAL A CA 1
ATOM 613 C C . VAL A 1 82 ? -3.828 0.988 -2.381 1.00 97.88 82 VAL A C 1
ATOM 615 O O . VAL A 1 82 ? -3.093 1.843 -2.871 1.00 97.88 82 VAL A O 1
ATOM 618 N N . ILE A 1 83 ? -3.540 -0.311 -2.392 1.00 97.19 83 ILE A N 1
ATOM 619 C CA . ILE A 1 83 ? -2.337 -0.888 -2.991 1.00 97.19 83 ILE A CA 1
ATOM 620 C C . ILE A 1 83 ? -2.762 -2.082 -3.846 1.00 97.19 83 ILE A C 1
ATOM 622 O O . ILE A 1 83 ? -3.085 -3.148 -3.327 1.00 97.19 83 ILE A O 1
ATOM 626 N N . ASP A 1 84 ? -2.754 -1.897 -5.155 1.00 96.12 84 ASP A N 1
ATOM 627 C CA . ASP A 1 84 ? -3.016 -2.905 -6.177 1.00 96.12 84 ASP A CA 1
ATOM 628 C C . ASP A 1 84 ? -1.869 -2.875 -7.202 1.00 96.12 84 ASP A C 1
ATOM 630 O O . ASP A 1 84 ? -1.161 -1.872 -7.320 1.00 96.12 84 ASP A O 1
ATOM 634 N N . ALA A 1 85 ? -1.671 -3.963 -7.946 1.00 94.56 85 ALA A N 1
ATOM 635 C CA . ALA A 1 85 ? -0.639 -4.036 -8.978 1.00 94.56 85 ALA A CA 1
ATOM 636 C C . ALA A 1 85 ? -0.796 -2.919 -10.024 1.00 94.56 85 ALA A C 1
ATOM 638 O O . ALA A 1 85 ? 0.200 -2.393 -10.517 1.00 94.56 85 ALA A O 1
ATOM 639 N N . ASP A 1 86 ? -2.031 -2.508 -10.315 1.00 96.62 86 ASP A N 1
ATOM 640 C CA . ASP A 1 86 ? -2.301 -1.485 -11.328 1.00 96.62 86 ASP A CA 1
ATOM 641 C C . ASP A 1 86 ? -2.599 -0.094 -10.749 1.00 96.62 86 ASP A C 1
ATOM 643 O O . ASP A 1 86 ? -2.698 0.878 -11.499 1.00 96.62 86 ASP A O 1
ATOM 647 N N . HIS A 1 87 ? -2.725 0.044 -9.424 1.00 96.44 87 HIS A N 1
ATOM 648 C CA . HIS A 1 87 ? -3.132 1.301 -8.789 1.00 96.44 87 HIS A CA 1
ATOM 649 C C . HIS A 1 87 ? -2.636 1.420 -7.350 1.00 96.44 87 HIS A C 1
ATOM 651 O O . HIS A 1 87 ? -2.857 0.533 -6.531 1.00 96.44 87 HIS A O 1
ATOM 657 N N . VAL A 1 88 ? -2.010 2.549 -7.025 1.00 97.38 88 VAL A N 1
ATOM 658 C CA . VAL A 1 88 ? -1.518 2.845 -5.679 1.00 97.38 88 VAL A CA 1
ATOM 659 C C . VAL A 1 88 ? -1.888 4.277 -5.309 1.00 97.38 88 VAL A C 1
ATOM 661 O O . VAL A 1 88 ? -1.526 5.216 -6.018 1.00 97.38 88 VAL A O 1
ATOM 664 N N . GLU A 1 89 ? -2.561 4.458 -4.173 1.00 96.31 89 GLU A N 1
ATOM 665 C CA . GLU A 1 89 ? -2.961 5.781 -3.686 1.00 96.31 89 GLU A CA 1
ATOM 666 C C . GLU A 1 89 ? -3.037 5.869 -2.157 1.00 96.31 89 GLU A C 1
ATOM 668 O O . GLU A 1 89 ? -3.292 4.887 -1.456 1.00 96.31 89 GLU A O 1
ATOM 673 N N . ALA A 1 90 ? -2.849 7.088 -1.650 1.00 92.94 90 ALA A N 1
ATOM 674 C CA . ALA A 1 90 ? -3.209 7.476 -0.291 1.00 92.94 90 ALA A CA 1
ATOM 675 C C . ALA A 1 90 ? -4.579 8.176 -0.319 1.00 92.94 90 ALA A C 1
ATOM 677 O O . ALA A 1 90 ? -4.788 9.063 -1.151 1.00 92.94 90 ALA A O 1
ATOM 678 N N . ALA A 1 91 ? -5.484 7.775 0.577 1.00 78.81 91 ALA A N 1
ATOM 679 C CA . ALA A 1 91 ? -6.865 8.251 0.681 1.00 78.81 91 ALA A CA 1
ATOM 680 C C . ALA A 1 91 ? -7.098 9.138 1.917 1.00 78.81 91 ALA A C 1
ATOM 682 O O . ALA A 1 91 ? -6.498 8.879 2.991 1.00 78.81 91 ALA A O 1
#

Foldseek 3Di:
DDDLFWDKDFDLAPPFDDDPNFTFGIWIAGLVQDIDTHGDDPDDDDDDDDAAAWDDDDQWIWGADRQRWIWIARNVNRWIWTGDSHDTDTD

Sequence (91 aa):
MVTPEFLGCEADFSCAPTEDGYQATGVRVDPDGTLTWIWGNLGHLPVVRLEAGDYKALDWHIVVAANGGLTVTNTTTGKTFVIDADHVEAA

pLDDT: mean 94.19, std 4.9, range [77.06, 98.25]

Radius of gyration: 12.65 Å; chains: 1; bounding box: 28×26×31 Å

Secondary structure (DSSP, 8-state):
-B-SS-EEEE---TT--EETTEEP-EEEE-TTS-EEEESS----PPP-PPPSEEEEETTEEEEEPTTS-EEEEETTT--EEEE-SS-EEE-